Protein AF-A0A8T3NXB6-F1 (afdb_monomer_lite)

Radius of gyration: 18.86 Å; chains: 1; bounding box: 56×41×42 Å

Foldseek 3Di:
DVVVQVVLCVVCVVVVHDSVCSCPPPDDVVVVVCVVVVVVLVVLLVVLVVLLVDPDVVRVPDPVVNVVSVVVSVVSVVVVVVVVPPPDDDDDDD

Structure (mmCIF, N/CA/C/O backbone):
data_AF-A0A8T3NXB6-F1
#
_entry.id   AF-A0A8T3NXB6-F1
#
loop_
_atom_site.group_PDB
_atom_site.id
_atom_site.type_symbol
_atom_site.label_atom_id
_atom_site.label_alt_id
_atom_site.label_comp_id
_atom_site.label_asym_id
_atom_site.label_entity_id
_atom_site.label_seq_id
_atom_site.pdbx_PDB_ins_code
_atom_site.Cartn_x
_atom_site.Cartn_y
_atom_site.Cartn_z
_atom_site.occupancy
_atom_site.B_iso_or_equiv
_atom_site.auth_seq_id
_atom_site.auth_comp_id
_atom_site.auth_asym_id
_atom_site.auth_atom_id
_atom_site.pdbx_PDB_model_num
ATOM 1 N N . LYS A 1 1 ? -11.421 -5.717 4.980 1.00 61.28 1 LYS A N 1
ATOM 2 C CA . LYS A 1 1 ? -11.236 -4.598 5.947 1.00 61.28 1 LYS A CA 1
ATOM 3 C C . LYS A 1 1 ? -10.251 -4.903 7.091 1.00 61.28 1 LYS A C 1
ATOM 5 O O . L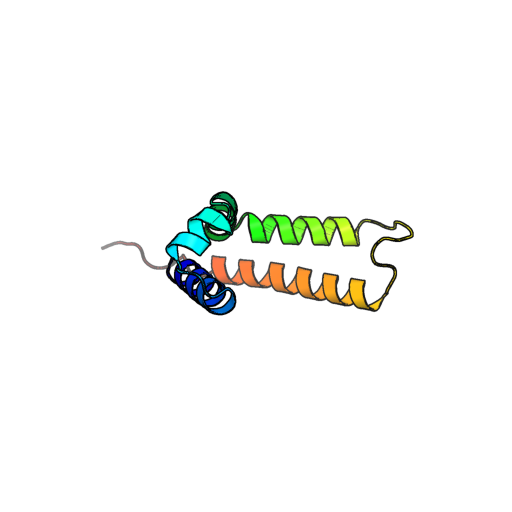YS A 1 1 ? -9.500 -4.005 7.439 1.00 61.28 1 LYS A O 1
ATOM 10 N N . LYS A 1 2 ? -10.184 -6.131 7.645 1.00 73.44 2 LYS A N 1
ATOM 11 C CA . LYS A 1 2 ? -9.272 -6.473 8.768 1.00 73.44 2 LYS A CA 1
ATOM 12 C C . LYS A 1 2 ? -7.774 -6.220 8.490 1.00 73.44 2 LYS A C 1
ATOM 14 O O . LYS A 1 2 ? -7.076 -5.761 9.380 1.00 73.44 2 LYS A O 1
ATOM 19 N N . GLY A 1 3 ? -7.301 -6.451 7.260 1.00 82.69 3 GLY A N 1
ATOM 20 C CA . GLY A 1 3 ? -5.895 -6.212 6.889 1.00 82.69 3 GLY A CA 1
ATOM 21 C C . GLY A 1 3 ? -5.471 -4.740 6.954 1.00 82.69 3 GLY A C 1
ATOM 22 O O . GLY A 1 3 ? -4.405 -4.435 7.471 1.00 82.69 3 GLY A O 1
ATOM 23 N N . VAL A 1 4 ? -6.339 -3.823 6.514 1.00 86.75 4 VAL A N 1
ATOM 24 C CA . VAL A 1 4 ? -6.072 -2.374 6.551 1.00 86.75 4 VAL A CA 1
ATOM 25 C C . VAL A 1 4 ? -6.000 -1.865 7.990 1.00 86.75 4 VAL A C 1
ATOM 27 O O . VAL A 1 4 ? -5.104 -1.101 8.328 1.00 86.75 4 VAL A O 1
ATOM 30 N N . ALA A 1 5 ? -6.915 -2.313 8.856 1.00 89.56 5 ALA A N 1
ATOM 31 C CA . ALA A 1 5 ? -6.908 -1.927 10.266 1.00 89.56 5 ALA A CA 1
ATOM 32 C C . ALA A 1 5 ? -5.606 -2.350 10.964 1.00 89.56 5 ALA A C 1
ATOM 34 O O . ALA A 1 5 ? -4.968 -1.519 11.603 1.00 89.56 5 ALA A O 1
ATOM 35 N N . ARG A 1 6 ? -5.169 -3.596 10.746 1.00 92.81 6 ARG A N 1
ATOM 36 C CA . ARG A 1 6 ? -3.907 -4.112 11.284 1.00 92.81 6 ARG A CA 1
ATOM 37 C C . ARG A 1 6 ? -2.691 -3.332 10.778 1.00 92.81 6 ARG A C 1
ATOM 39 O O . ARG A 1 6 ? -1.838 -2.967 11.575 1.00 92.81 6 ARG A O 1
ATOM 46 N N . ALA A 1 7 ? -2.628 -3.045 9.477 1.00 92.00 7 ALA A N 1
ATOM 47 C CA . ALA A 1 7 ? -1.525 -2.274 8.903 1.00 92.00 7 ALA A CA 1
ATOM 48 C C . ALA A 1 7 ? -1.433 -0.867 9.519 1.00 92.00 7 ALA A C 1
ATOM 50 O O . ALA A 1 7 ? -0.354 -0.406 9.875 1.00 92.00 7 ALA A O 1
ATOM 51 N N . ILE A 1 8 ? -2.577 -0.206 9.712 1.00 93.06 8 ILE A N 1
ATOM 52 C CA . ILE A 1 8 ? -2.641 1.103 10.374 1.00 93.06 8 ILE A CA 1
ATOM 53 C C . ILE A 1 8 ? -2.183 1.004 11.832 1.00 93.06 8 ILE A C 1
ATOM 55 O O . ILE A 1 8 ? -1.467 1.883 12.296 1.00 93.06 8 ILE A O 1
ATOM 59 N N . GLU A 1 9 ? -2.583 -0.035 12.563 1.00 94.50 9 GLU A N 1
ATOM 60 C CA . GLU A 1 9 ? -2.165 -0.243 13.956 1.00 94.50 9 GLU A CA 1
ATOM 61 C C . GLU A 1 9 ? -0.655 -0.475 14.089 1.00 94.50 9 GLU A C 1
ATOM 63 O O . GLU A 1 9 ? -0.031 0.051 15.011 1.00 94.50 9 GLU A O 1
ATOM 68 N N . GLU A 1 10 ? -0.058 -1.231 13.168 1.00 95.44 10 GLU A N 1
ATOM 69 C CA . GLU A 1 10 ? 1.387 -1.472 13.132 1.00 95.44 10 GLU A CA 1
ATOM 70 C C . GLU A 1 10 ? 2.163 -0.181 12.825 1.00 95.44 10 GLU A C 1
ATOM 72 O O . GLU A 1 10 ? 3.116 0.144 13.538 1.00 95.44 10 GLU A O 1
ATOM 77 N N . VAL A 1 11 ? 1.717 0.609 11.841 1.00 93.62 11 VAL A N 1
ATOM 78 C CA . VAL A 1 11 ? 2.341 1.904 11.508 1.00 93.62 11 VAL A CA 1
ATOM 79 C C . VAL A 1 11 ? 2.174 2.905 12.647 1.00 93.62 11 VAL A C 1
ATOM 81 O O . VAL A 1 11 ? 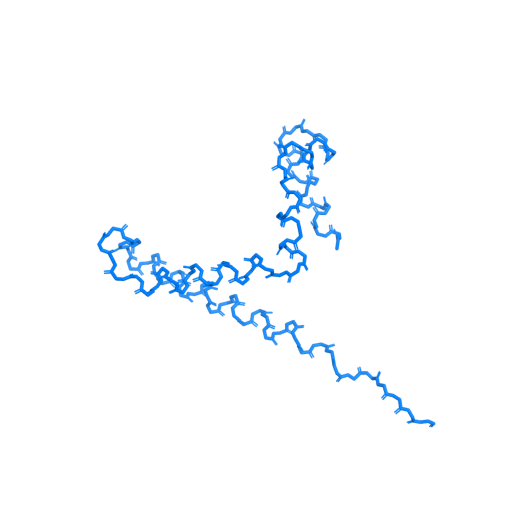3.137 3.563 13.035 1.00 93.62 11 VAL A O 1
ATOM 84 N N . ALA A 1 12 ? 0.980 2.985 13.235 1.00 95.75 12 ALA A N 1
ATOM 85 C CA . ALA A 1 12 ? 0.714 3.845 14.380 1.00 95.75 12 ALA A CA 1
ATOM 86 C C . ALA A 1 12 ? 1.666 3.520 15.542 1.00 95.75 12 ALA A C 1
ATOM 88 O O . ALA A 1 12 ? 2.300 4.423 16.085 1.00 95.75 12 ALA A O 1
ATOM 89 N N . ARG A 1 13 ? 1.861 2.229 15.844 1.00 95.31 13 ARG A N 1
ATOM 90 C CA . ARG A 1 13 ? 2.820 1.771 16.858 1.00 95.31 13 ARG A CA 1
ATOM 91 C C . ARG A 1 13 ? 4.258 2.158 16.517 1.00 95.31 13 ARG A C 1
ATOM 93 O O . ARG A 1 13 ? 4.965 2.640 17.394 1.00 95.31 13 ARG A O 1
ATOM 100 N N . SER A 1 14 ? 4.679 1.972 15.267 1.00 94.00 14 SER A N 1
ATOM 101 C CA . SER A 1 14 ? 6.035 2.321 14.826 1.00 94.00 14 SER A CA 1
ATOM 102 C C . SER A 1 14 ? 6.315 3.823 14.894 1.00 94.00 14 SER A C 1
ATOM 104 O O . SER A 1 14 ? 7.451 4.214 15.141 1.00 94.00 14 SER A O 1
ATOM 106 N N . LEU A 1 15 ? 5.301 4.656 14.657 1.00 92.50 15 LEU A N 1
ATOM 107 C CA . LEU A 1 15 ? 5.411 6.115 14.694 1.00 92.50 15 LEU A CA 1
ATOM 108 C C . LEU A 1 15 ? 5.135 6.706 16.087 1.00 92.50 15 LEU A C 1
ATOM 110 O O . LEU A 1 15 ? 5.223 7.919 16.249 1.00 92.50 15 LEU A O 1
ATOM 114 N N . GLY A 1 16 ? 4.766 5.884 17.077 1.00 93.12 16 GLY A N 1
ATOM 115 C CA . GLY A 1 16 ? 4.387 6.352 18.414 1.00 93.12 16 GLY A CA 1
ATOM 116 C C . GLY A 1 16 ? 3.059 7.120 18.459 1.00 93.12 16 GLY A C 1
ATOM 117 O O . GLY A 1 16 ? 2.839 7.916 19.365 1.00 93.12 16 GLY A O 1
ATOM 118 N N . ASN A 1 17 ? 2.170 6.891 17.489 1.00 93.88 17 ASN A N 1
ATOM 119 C CA . ASN A 1 17 ? 0.888 7.579 17.339 1.00 93.88 17 ASN A CA 1
ATOM 120 C C . ASN A 1 17 ? -0.304 6.640 17.586 1.00 93.88 17 ASN A C 1
ATOM 122 O O . ASN A 1 17 ? -0.176 5.416 17.597 1.00 93.88 17 ASN A O 1
ATOM 126 N N . THR A 1 18 ? -1.508 7.202 17.741 1.00 95.25 18 THR A N 1
ATOM 127 C CA . THR A 1 18 ? -2.742 6.398 17.782 1.00 95.25 18 THR A CA 1
ATOM 128 C C . THR A 1 18 ? -3.195 6.006 16.367 1.00 95.25 18 THR A C 1
ATOM 130 O O . THR A 1 18 ? -2.945 6.748 15.411 1.00 95.25 18 THR A O 1
ATOM 133 N N . PRO A 1 19 ? -3.929 4.887 16.190 1.00 93.25 19 PRO A N 1
ATOM 134 C CA . PRO A 1 19 ? -4.480 4.505 14.885 1.00 93.25 19 PRO A CA 1
ATOM 135 C C . PRO A 1 19 ? -5.386 5.576 14.260 1.00 93.25 19 PRO A C 1
ATOM 137 O O . PRO A 1 19 ? -5.494 5.669 13.038 1.00 93.25 19 PRO A O 1
ATOM 140 N N . THR A 1 20 ? -6.044 6.388 15.091 1.00 94.50 20 THR A N 1
ATOM 141 C CA . THR A 1 20 ? -6.870 7.518 14.647 1.00 94.50 20 THR A CA 1
ATOM 142 C C . THR A 1 20 ? -6.011 8.621 14.032 1.00 94.50 20 THR A C 1
ATOM 144 O O . THR A 1 20 ? -6.270 9.010 12.896 1.00 94.50 20 THR A O 1
ATOM 147 N N . VAL A 1 21 ? -4.939 9.043 14.713 1.00 93.62 21 VAL A N 1
ATOM 148 C CA . VAL A 1 21 ? -3.986 10.040 14.187 1.00 93.62 21 VAL A CA 1
ATOM 149 C C . VAL A 1 21 ? -3.280 9.517 12.934 1.00 93.62 21 VAL A C 1
ATOM 151 O O . VAL A 1 21 ? -3.148 10.242 11.952 1.00 93.62 21 VAL A O 1
ATOM 154 N N . CYS A 1 22 ? -2.905 8.234 12.910 1.00 92.62 22 CYS A N 1
ATOM 155 C CA . CYS A 1 22 ? -2.307 7.608 11.731 1.00 92.62 22 CYS A CA 1
ATOM 156 C C . CYS A 1 22 ? -3.228 7.698 10.499 1.00 92.62 22 CYS A C 1
ATOM 158 O O . CYS A 1 22 ? -2.780 8.056 9.411 1.00 92.62 22 CYS A O 1
ATOM 160 N N . ARG A 1 23 ? -4.529 7.428 10.674 1.00 90.88 23 ARG A N 1
ATOM 161 C CA . ARG A 1 23 ? -5.529 7.547 9.599 1.00 90.88 23 ARG A CA 1
ATOM 162 C C . ARG A 1 23 ? -5.764 8.976 9.135 1.00 90.88 23 ARG A C 1
ATOM 164 O O . ARG A 1 23 ? -6.035 9.167 7.961 1.00 90.88 23 ARG A O 1
ATOM 171 N N . GLN A 1 24 ? -5.715 9.947 10.039 1.00 90.94 24 GLN A N 1
ATOM 172 C CA . GLN A 1 24 ? -6.054 11.333 9.715 1.00 90.94 24 GLN A CA 1
ATOM 173 C C . GLN A 1 24 ? -4.875 12.113 9.130 1.00 90.94 24 GLN A C 1
ATOM 175 O O . GLN A 1 24 ? -5.078 12.924 8.234 1.00 90.94 24 GLN A O 1
ATOM 180 N N . CYS A 1 25 ? -3.657 11.863 9.617 1.00 91.81 25 CYS A N 1
ATOM 181 C CA . CYS A 1 25 ? -2.499 12.701 9.301 1.00 91.81 25 CYS A CA 1
ATOM 182 C C . CYS A 1 25 ? -1.505 12.051 8.330 1.00 91.81 25 CYS A C 1
ATOM 184 O O . CYS A 1 25 ? -0.742 12.767 7.691 1.00 91.81 25 CYS A O 1
ATOM 186 N N . TYR A 1 26 ? -1.488 10.717 8.222 1.00 88.88 26 TYR A N 1
ATOM 187 C CA . TYR A 1 26 ? -0.450 10.000 7.467 1.00 88.88 26 TYR A CA 1
ATOM 188 C C . TYR A 1 26 ? -0.989 9.192 6.285 1.00 88.88 26 TYR A C 1
ATOM 190 O O . TYR A 1 26 ? -0.253 8.932 5.336 1.00 88.88 26 TYR A O 1
ATOM 198 N N . VAL A 1 27 ? -2.259 8.781 6.321 1.00 88.00 27 VAL A N 1
ATOM 199 C CA . VAL A 1 27 ? -2.847 7.920 5.289 1.00 88.00 27 VAL A CA 1
ATOM 200 C C . VAL A 1 27 ? -3.926 8.676 4.530 1.00 88.00 27 VAL A C 1
ATOM 202 O O . VAL A 1 27 ? -4.988 8.972 5.065 1.00 88.00 27 VAL A O 1
ATOM 205 N N . HIS A 1 28 ? -3.683 8.934 3.248 1.00 91.81 28 HIS A N 1
ATOM 206 C CA . HIS A 1 28 ? -4.708 9.494 2.377 1.00 91.81 28 HIS A CA 1
ATOM 207 C C . HIS A 1 28 ? -5.827 8.454 2.135 1.00 91.81 28 HIS A C 1
ATOM 209 O O . HIS A 1 28 ? -5.512 7.320 1.756 1.00 91.81 28 HIS A O 1
ATOM 215 N N . PRO A 1 29 ? -7.123 8.797 2.288 1.00 87.75 29 PRO A N 1
ATOM 216 C CA . PRO A 1 29 ? -8.231 7.836 2.179 1.00 87.75 29 PRO A CA 1
ATOM 217 C C . PRO A 1 29 ? -8.263 7.112 0.826 1.00 87.75 29 PRO A C 1
ATOM 219 O O . PRO A 1 29 ? -8.445 5.898 0.786 1.00 87.75 29 PRO A O 1
ATOM 222 N N . GLY A 1 30 ? -7.929 7.815 -0.261 1.00 89.62 30 GLY A N 1
ATOM 223 C CA . GLY A 1 30 ? -7.835 7.218 -1.597 1.00 89.62 30 GLY A CA 1
ATOM 224 C C . GLY A 1 30 ? -6.810 6.079 -1.729 1.00 89.62 30 GLY A C 1
ATOM 225 O O . GLY A 1 30 ? -6.956 5.243 -2.612 1.00 89.62 30 GLY A O 1
ATOM 226 N N . ILE A 1 31 ? -5.803 5.986 -0.848 1.00 87.94 31 ILE A N 1
ATOM 227 C CA . ILE A 1 31 ? -4.877 4.837 -0.820 1.00 87.94 31 ILE A CA 1
ATOM 228 C C . ILE A 1 31 ? -5.576 3.592 -0.271 1.00 87.94 31 ILE A C 1
ATOM 230 O O . ILE A 1 31 ? -5.361 2.489 -0.771 1.00 87.94 31 ILE A O 1
ATOM 234 N N . ILE A 1 32 ? -6.430 3.758 0.743 1.00 88.81 32 ILE A N 1
ATOM 235 C CA . ILE A 1 32 ? -7.221 2.653 1.290 1.00 88.81 32 ILE A CA 1
ATOM 236 C C . ILE A 1 32 ? -8.218 2.172 0.239 1.00 88.81 32 ILE A C 1
ATOM 238 O O . ILE A 1 32 ? -8.335 0.965 0.030 1.00 88.81 32 ILE A O 1
ATOM 242 N N . ASP A 1 33 ? -8.882 3.099 -0.449 1.00 89.06 33 ASP A N 1
ATOM 243 C CA . ASP A 1 33 ? -9.832 2.763 -1.508 1.00 89.06 33 ASP A CA 1
ATOM 244 C C . ASP A 1 33 ? -9.137 2.027 -2.661 1.00 89.06 33 ASP A C 1
ATOM 246 O O . ASP A 1 33 ? -9.564 0.929 -3.016 1.00 89.06 33 ASP A O 1
ATOM 250 N N . ALA A 1 34 ? -7.994 2.543 -3.134 1.00 87.06 34 ALA A N 1
ATOM 251 C CA . ALA A 1 34 ? -7.185 1.920 -4.185 1.00 87.06 34 ALA A CA 1
ATOM 252 C C . ALA A 1 34 ? -6.630 0.533 -3.801 1.00 87.06 34 ALA A C 1
ATOM 254 O O . ALA A 1 34 ? -6.339 -0.308 -4.659 1.00 87.06 34 ALA A O 1
ATOM 255 N N . TYR A 1 35 ? -6.417 0.285 -2.507 1.00 87.06 35 TYR A N 1
ATOM 256 C CA . TYR A 1 35 ? -6.046 -1.037 -2.011 1.00 87.06 35 TYR A CA 1
ATOM 257 C C . TYR A 1 35 ? -7.251 -1.989 -2.002 1.00 87.06 35 TYR A C 1
ATOM 259 O O . TYR A 1 35 ? -7.117 -3.157 -2.367 1.00 87.06 35 TYR A O 1
ATOM 267 N N . LEU A 1 36 ? -8.425 -1.504 -1.587 1.00 86.94 36 LEU A N 1
ATOM 268 C CA . LEU A 1 36 ? -9.640 -2.312 -1.465 1.00 86.94 36 LEU A CA 1
ATOM 269 C C . LEU A 1 36 ? -10.255 -2.687 -2.819 1.00 86.94 36 LEU A C 1
ATOM 271 O O . LEU A 1 36 ? -10.794 -3.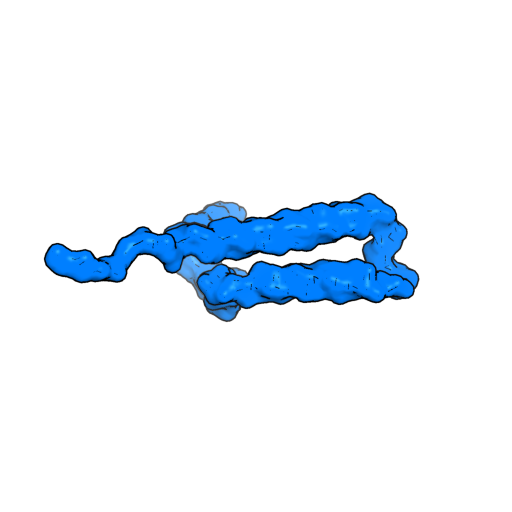787 -2.939 1.00 86.94 36 LEU A O 1
ATOM 275 N N . ASP A 1 37 ? -10.177 -1.811 -3.818 1.00 88.38 37 ASP A N 1
ATOM 276 C CA . ASP A 1 37 ? -10.700 -2.045 -5.172 1.00 88.38 37 ASP A CA 1
ATOM 277 C C . ASP A 1 37 ? -9.681 -2.735 -6.114 1.00 88.38 37 ASP A C 1
ATOM 279 O O . ASP A 1 37 ? -10.008 -3.137 -7.236 1.00 88.38 37 ASP A O 1
ATOM 283 N N . GLY A 1 38 ? -8.439 -2.910 -5.647 1.00 85.31 38 GLY A N 1
ATOM 284 C CA . GLY A 1 38 ? -7.340 -3.520 -6.394 1.00 85.31 38 GLY A CA 1
ATOM 285 C C . GLY A 1 38 ? -6.682 -2.606 -7.437 1.00 85.31 38 GLY A C 1
ATOM 286 O O . GLY A 1 38 ? -5.785 -3.064 -8.155 1.00 85.31 38 GLY A O 1
ATOM 287 N N . THR A 1 39 ? -7.070 -1.332 -7.527 1.00 89.62 39 THR A N 1
ATOM 288 C CA . THR A 1 39 ? -6.485 -0.325 -8.426 1.00 89.62 39 THR A CA 1
ATOM 289 C C . THR A 1 39 ? -4.988 -0.163 -8.177 1.00 89.62 39 THR A C 1
ATOM 291 O O . THR A 1 39 ? -4.212 -0.085 -9.130 1.00 89.62 39 THR A O 1
ATOM 294 N N . MET A 1 40 ? -4.546 -0.226 -6.919 1.00 86.19 40 MET A N 1
ATOM 295 C CA . MET A 1 40 ? -3.130 -0.110 -6.555 1.00 86.19 40 MET A CA 1
ATOM 296 C C . MET A 1 40 ? -2.275 -1.226 -7.175 1.00 86.19 40 MET A C 1
ATOM 298 O O . MET A 1 40 ? -1.197 -0.967 -7.709 1.00 86.19 40 MET A O 1
ATOM 302 N N . VAL A 1 41 ? -2.775 -2.466 -7.175 1.00 83.75 41 VAL A N 1
ATOM 303 C CA . VAL A 1 41 ? -2.075 -3.612 -7.781 1.00 83.75 41 VAL A CA 1
ATOM 304 C C . VAL A 1 41 ? -2.023 -3.475 -9.304 1.00 83.75 41 VAL A C 1
ATOM 306 O O . VAL A 1 41 ? -1.003 -3.793 -9.920 1.00 83.75 41 VAL A O 1
ATOM 309 N N . ARG A 1 42 ? -3.096 -2.974 -9.928 1.00 86.19 42 ARG A N 1
ATOM 310 C CA . ARG A 1 42 ? -3.136 -2.718 -11.378 1.00 86.19 42 ARG A CA 1
ATOM 311 C C . ARG A 1 42 ? -2.150 -1.621 -11.777 1.00 86.19 42 ARG A C 1
ATOM 313 O O . ARG A 1 42 ? -1.356 -1.836 -12.689 1.00 86.19 42 ARG A O 1
ATOM 320 N N . ALA A 1 43 ? -2.142 -0.506 -11.048 1.00 85.06 43 ALA A N 1
ATOM 321 C CA . ALA A 1 43 ? -1.223 0.606 -11.270 1.00 85.06 43 ALA A CA 1
ATOM 322 C C . ALA A 1 43 ? 0.244 0.175 -11.109 1.00 85.06 43 ALA A C 1
ATOM 324 O O . ALA A 1 43 ? 1.080 0.516 -11.944 1.00 85.06 43 ALA A O 1
ATOM 325 N N . ALA A 1 44 ? 0.553 -0.639 -10.093 1.00 82.88 44 ALA A N 1
ATOM 326 C CA . ALA A 1 44 ? 1.896 -1.182 -9.895 1.00 82.88 44 ALA A CA 1
ATOM 327 C C . ALA A 1 44 ? 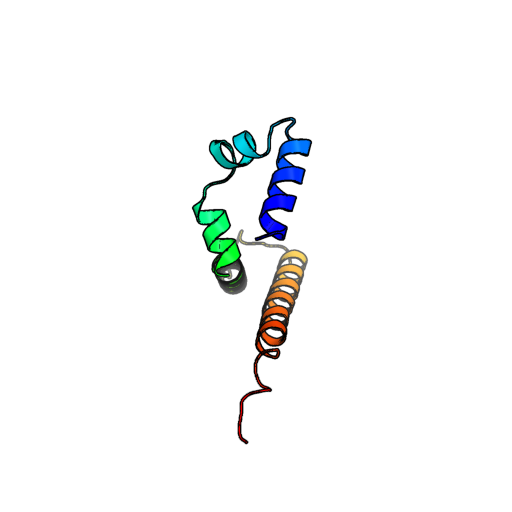2.355 -2.031 -11.092 1.00 82.88 44 ALA A C 1
ATOM 329 O O . ALA A 1 44 ? 3.467 -1.861 -11.585 1.00 82.88 44 ALA A O 1
ATOM 330 N N . ARG A 1 45 ? 1.493 -2.908 -11.621 1.00 81.69 45 ARG A N 1
ATOM 331 C CA . ARG A 1 45 ? 1.829 -3.708 -12.811 1.00 81.69 45 ARG A CA 1
ATOM 332 C C . ARG A 1 45 ? 2.060 -2.857 -14.045 1.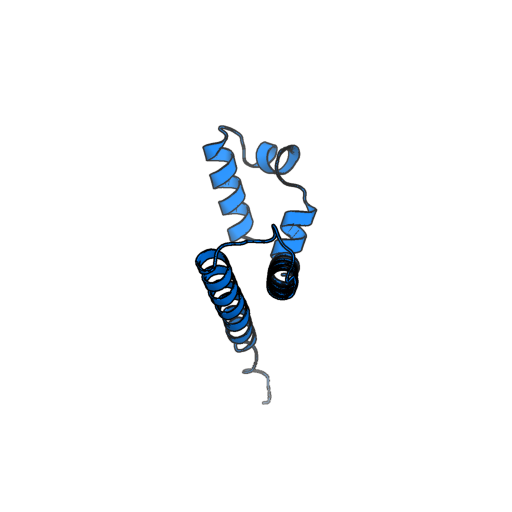00 81.69 45 ARG A C 1
ATOM 334 O O . ARG A 1 45 ? 2.988 -3.148 -14.793 1.00 81.69 45 ARG A O 1
ATOM 341 N N . GLN A 1 46 ? 1.212 -1.852 -14.251 1.00 84.69 46 GLN A N 1
ATOM 342 C CA . GLN A 1 46 ? 1.321 -0.952 -15.389 1.00 84.69 46 GLN A CA 1
ATOM 343 C C . GLN A 1 46 ? 2.645 -0.184 -15.340 1.00 84.69 46 GLN A C 1
ATOM 345 O O . GLN A 1 46 ? 3.387 -0.204 -16.315 1.00 84.69 46 GLN A O 1
ATOM 350 N N . ARG A 1 47 ? 3.005 0.372 -14.177 1.00 81.50 47 ARG A N 1
ATOM 351 C CA . ARG A 1 47 ? 4.300 1.035 -13.959 1.00 81.50 47 ARG A CA 1
ATOM 352 C C . ARG A 1 47 ? 5.483 0.119 -14.271 1.00 81.50 47 ARG A C 1
ATOM 354 O O . ARG A 1 47 ? 6.417 0.550 -14.934 1.00 81.50 47 ARG A O 1
ATOM 361 N N . VAL A 1 48 ? 5.435 -1.139 -13.827 1.00 81.06 48 VAL A N 1
ATOM 362 C CA . VAL A 1 48 ? 6.496 -2.120 -14.112 1.00 81.06 48 VAL A CA 1
ATOM 363 C C . VAL A 1 48 ? 6.575 -2.455 -15.604 1.00 81.06 48 VAL A C 1
ATOM 365 O O . VAL A 1 48 ? 7.672 -2.583 -16.136 1.00 81.06 48 VAL A O 1
ATOM 368 N N . ALA A 1 49 ? 5.437 -2.585 -16.290 1.00 80.31 49 ALA A N 1
ATOM 369 C CA . ALA A 1 49 ? 5.414 -2.829 -17.731 1.00 80.31 49 ALA A CA 1
ATOM 370 C C . ALA A 1 49 ? 5.974 -1.636 -18.522 1.00 80.31 49 ALA A C 1
ATOM 372 O O . ALA A 1 49 ? 6.768 -1.832 -19.436 1.00 80.31 49 ALA A O 1
ATOM 373 N N . GLU A 1 50 ? 5.607 -0.412 -18.138 1.00 82.00 50 GLU A N 1
ATOM 374 C CA . GLU A 1 50 ? 6.135 0.821 -18.727 1.00 82.00 50 GLU A CA 1
ATOM 375 C C . GLU A 1 50 ? 7.645 0.950 -18.512 1.00 82.00 50 GLU A C 1
ATOM 377 O O . GLU A 1 50 ? 8.366 1.294 -19.441 1.00 82.00 50 GLU A O 1
ATOM 382 N N . GLU A 1 51 ? 8.134 0.647 -17.310 1.00 76.50 51 GLU A N 1
ATOM 383 C CA . GLU A 1 51 ? 9.564 0.686 -16.996 1.00 76.50 51 GLU A CA 1
ATOM 384 C C . GLU A 1 51 ? 10.350 -0.386 -17.757 1.00 76.50 51 GLU A C 1
ATOM 386 O O . GLU A 1 51 ? 11.449 -0.129 -18.227 1.00 76.50 51 GLU A O 1
ATOM 391 N N . LEU A 1 52 ? 9.770 -1.574 -17.947 1.00 73.88 52 LEU A N 1
ATOM 392 C CA . LEU A 1 52 ? 10.385 -2.626 -18.754 1.00 73.88 52 LEU A CA 1
ATOM 393 C C . LEU A 1 52 ? 10.412 -2.283 -20.253 1.00 73.88 52 LEU A C 1
ATOM 395 O O . LEU A 1 52 ? 11.282 -2.780 -20.968 1.00 73.88 52 LEU A O 1
ATOM 399 N N . ALA A 1 53 ? 9.447 -1.486 -20.721 1.00 75.81 53 ALA A N 1
ATOM 400 C CA . ALA A 1 53 ? 9.346 -1.028 -22.105 1.00 75.81 53 ALA A CA 1
ATOM 401 C C . ALA A 1 53 ? 10.211 0.210 -22.396 1.00 75.81 53 ALA A C 1
ATOM 403 O O . ALA A 1 53 ? 10.547 0.452 -23.555 1.00 75.81 53 ALA A O 1
ATOM 404 N N . ARG A 1 54 ? 10.566 0.996 -21.371 1.00 70.56 54 ARG A N 1
ATOM 405 C CA . ARG A 1 54 ? 11.506 2.112 -21.499 1.00 70.56 54 ARG A CA 1
ATOM 406 C C . ARG A 1 54 ? 12.918 1.571 -21.715 1.00 70.56 54 ARG A C 1
ATOM 408 O O . ARG A 1 54 ? 13.513 1.001 -20.809 1.00 70.56 54 ARG A O 1
ATOM 415 N N . ASP A 1 55 ? 13.464 1.806 -22.903 1.00 60.19 55 ASP A N 1
ATOM 416 C CA . ASP A 1 55 ? 14.882 1.592 -23.221 1.00 60.19 55 ASP A CA 1
ATOM 417 C C . ASP A 1 55 ? 15.630 2.936 -23.112 1.00 60.19 55 ASP A C 1
ATOM 419 O O . ASP A 1 55 ? 16.233 3.435 -24.061 1.00 60.19 55 ASP A O 1
ATOM 423 N N . THR A 1 56 ? 15.473 3.609 -21.965 1.00 57.22 56 THR A N 1
ATOM 424 C CA . THR A 1 56 ? 15.991 4.968 -21.753 1.00 57.22 56 THR A CA 1
ATOM 425 C C . THR A 1 56 ? 17.301 4.919 -20.960 1.00 57.22 56 THR A C 1
ATOM 427 O O . THR A 1 56 ? 17.314 4.364 -19.860 1.00 57.22 56 THR A O 1
ATOM 430 N N . PRO A 1 57 ? 18.395 5.545 -21.436 1.00 49.34 57 PRO A N 1
ATOM 431 C CA . PRO A 1 57 ? 19.627 5.681 -20.660 1.00 49.34 57 PRO A CA 1
ATOM 432 C C . PRO A 1 57 ? 19.352 6.406 -19.331 1.00 49.34 57 PRO A C 1
ATOM 434 O O . PRO A 1 57 ? 18.878 7.541 -19.333 1.00 49.34 57 PRO A O 1
ATOM 437 N N . GLY A 1 58 ? 19.615 5.743 -18.200 1.00 58.28 58 GLY A N 1
ATOM 438 C CA . GLY A 1 58 ? 19.339 6.253 -16.847 1.00 58.28 58 GLY A CA 1
ATOM 439 C C . GLY A 1 58 ? 18.043 5.742 -16.196 1.00 58.28 58 GLY A C 1
ATOM 440 O O . GLY A 1 58 ? 17.824 5.997 -15.014 1.00 58.28 58 GLY A O 1
ATOM 441 N N . SER A 1 59 ? 17.210 4.991 -16.924 1.00 62.22 59 SER A N 1
ATOM 442 C CA . SER A 1 59 ? 16.165 4.130 -16.350 1.00 62.22 59 SER A CA 1
ATOM 443 C C . SER A 1 59 ? 16.823 2.815 -15.948 1.00 62.22 59 SER A C 1
ATOM 445 O O . SER A 1 59 ? 17.369 2.155 -16.827 1.00 62.22 59 SER A O 1
ATOM 447 N N . ILE A 1 60 ? 16.806 2.468 -14.653 1.00 56.97 60 ILE A N 1
ATOM 448 C CA . ILE A 1 60 ? 17.139 1.135 -14.100 1.00 56.97 60 ILE A CA 1
ATOM 449 C C . ILE A 1 60 ? 18.228 0.433 -14.928 1.00 56.97 60 ILE A C 1
ATOM 451 O O . ILE A 1 60 ? 17.990 -0.532 -15.658 1.00 56.97 60 ILE A O 1
ATOM 455 N N . THR A 1 61 ? 19.423 1.024 -14.917 1.00 55.19 61 THR A N 1
ATOM 456 C CA . THR A 1 61 ? 20.515 0.647 -15.829 1.00 55.19 61 THR A CA 1
ATOM 457 C C . THR A 1 61 ? 21.130 -0.710 -15.494 1.00 55.19 61 THR A C 1
ATOM 459 O O . THR A 1 61 ? 21.982 -1.189 -16.241 1.00 55.19 61 THR A O 1
ATOM 462 N N . ASP A 1 62 ? 20.718 -1.338 -14.391 1.00 69.00 62 ASP A N 1
ATOM 463 C CA . ASP A 1 62 ? 21.271 -2.608 -13.965 1.00 69.00 62 ASP A CA 1
ATOM 464 C C . ASP A 1 62 ? 20.441 -3.816 -14.442 1.00 69.00 62 ASP A C 1
ATOM 466 O O . ASP A 1 62 ? 19.203 -3.860 -14.410 1.00 69.00 62 ASP A O 1
ATOM 470 N N . THR A 1 63 ? 21.151 -4.830 -14.937 1.00 73.38 63 THR A N 1
ATOM 471 C CA . THR A 1 63 ? 20.538 -6.050 -15.484 1.00 73.38 63 THR A CA 1
ATOM 472 C C . THR A 1 63 ? 19.762 -6.812 -14.407 1.00 73.38 63 THR A C 1
ATOM 474 O O . THR A 1 63 ? 18.745 -7.453 -14.713 1.00 73.38 63 THR A O 1
ATOM 477 N N . GLU A 1 64 ? 20.201 -6.713 -13.152 1.00 77.06 64 GLU A N 1
ATOM 478 C CA . GLU A 1 64 ? 19.642 -7.426 -12.009 1.00 77.06 64 GLU A CA 1
ATOM 479 C C . GLU A 1 64 ? 18.319 -6.784 -11.582 1.00 77.06 64 GLU A C 1
ATOM 481 O O . GLU A 1 64 ? 17.314 -7.486 -11.443 1.00 77.06 64 GLU A O 1
ATOM 486 N N . GLU A 1 65 ? 18.253 -5.453 -11.508 1.00 78.50 65 GLU A N 1
ATOM 487 C CA . GLU A 1 65 ? 17.007 -4.733 -11.213 1.00 78.50 65 GLU A CA 1
ATOM 488 C C . GLU A 1 65 ? 15.907 -5.049 -12.244 1.00 78.50 65 GLU A C 1
ATOM 490 O O . GLU A 1 65 ? 14.765 -5.367 -11.883 1.00 78.50 65 GLU A O 1
ATOM 495 N N . ARG A 1 66 ? 16.247 -5.087 -13.541 1.00 77.31 66 ARG A N 1
ATOM 496 C CA . ARG A 1 66 ? 15.302 -5.506 -14.595 1.00 77.31 66 ARG A CA 1
ATOM 497 C C . ARG A 1 66 ? 14.868 -6.966 -14.450 1.00 77.31 66 ARG A C 1
ATOM 499 O O . ARG A 1 66 ? 13.725 -7.309 -14.773 1.00 77.31 66 ARG A O 1
ATOM 506 N N . ALA A 1 67 ? 15.755 -7.857 -14.007 1.00 81.00 67 ALA A N 1
ATOM 507 C CA . ALA A 1 67 ? 15.406 -9.252 -13.737 1.00 81.00 67 ALA A CA 1
ATOM 508 C C . ALA A 1 67 ? 14.419 -9.368 -12.562 1.00 81.00 67 ALA A C 1
ATOM 510 O O . ALA A 1 67 ? 13.421 -10.091 -12.667 1.00 81.00 67 ALA A O 1
ATOM 511 N N . VAL A 1 68 ? 14.634 -8.595 -11.494 1.00 84.06 68 VAL A N 1
ATOM 512 C CA . VAL A 1 68 ? 13.732 -8.526 -10.335 1.00 84.06 68 VAL A CA 1
ATOM 513 C C . VAL A 1 68 ? 12.366 -7.977 -10.740 1.00 84.06 68 VAL A C 1
ATOM 515 O O . VAL A 1 68 ? 11.343 -8.583 -10.414 1.00 84.06 68 VAL A O 1
ATOM 518 N N . LEU A 1 69 ? 12.314 -6.896 -11.520 1.00 83.75 69 LEU A N 1
ATOM 519 C CA . LEU A 1 69 ? 11.048 -6.344 -12.008 1.00 83.75 69 LEU A CA 1
ATOM 520 C C . LEU A 1 69 ? 10.259 -7.346 -12.859 1.00 83.75 69 LEU A C 1
ATOM 522 O O . LEU A 1 69 ? 9.053 -7.504 -12.655 1.00 83.75 69 LEU A O 1
ATOM 526 N N . ARG A 1 70 ? 10.927 -8.088 -13.753 1.00 83.25 70 ARG A N 1
ATOM 527 C CA . ARG A 1 70 ? 10.295 -9.169 -14.533 1.00 83.25 70 ARG A CA 1
ATOM 528 C C . ARG A 1 70 ? 9.730 -10.273 -13.638 1.00 83.25 70 ARG A C 1
ATOM 530 O O . ARG A 1 70 ? 8.601 -10.724 -13.855 1.00 83.25 70 ARG A O 1
ATOM 537 N N . LEU A 1 71 ? 10.482 -10.690 -12.619 1.00 86.75 71 LEU A N 1
ATOM 538 C CA . LEU A 1 71 ? 10.033 -11.687 -11.647 1.00 86.75 71 LEU A CA 1
ATOM 539 C C . LEU A 1 71 ? 8.793 -11.207 -10.878 1.00 86.75 71 LEU A C 1
ATOM 541 O O . LEU A 1 71 ? 7.799 -11.936 -10.787 1.00 86.75 71 LEU A O 1
ATOM 545 N N . LEU A 1 72 ? 8.832 -9.981 -10.354 1.00 85.12 72 LEU A N 1
ATOM 546 C CA . LEU A 1 72 ? 7.725 -9.388 -9.605 1.00 85.12 72 LEU A CA 1
ATOM 547 C C . LEU A 1 72 ? 6.487 -9.203 -10.489 1.00 85.12 72 LEU A C 1
ATOM 549 O O . LEU A 1 72 ? 5.386 -9.562 -10.069 1.00 85.12 72 LEU A O 1
ATOM 553 N N . HIS A 1 73 ? 6.652 -8.743 -11.732 1.00 82.75 73 HIS A N 1
ATOM 554 C CA . HIS A 1 73 ? 5.557 -8.618 -12.696 1.00 82.75 73 HIS A CA 1
ATOM 555 C C . HIS A 1 73 ? 4.865 -9.964 -12.960 1.00 82.75 73 HIS A C 1
ATOM 557 O O . HIS A 1 73 ? 3.631 -10.054 -12.934 1.00 82.75 73 HIS A O 1
ATOM 563 N N . LYS A 1 74 ? 5.651 -11.034 -13.154 1.00 84.81 74 LYS A N 1
ATOM 564 C CA . LYS A 1 74 ? 5.137 -12.397 -13.354 1.00 84.81 74 LYS A CA 1
ATOM 565 C C . LYS A 1 74 ? 4.356 -12.887 -12.134 1.00 84.81 74 LYS A C 1
ATOM 567 O O . LYS A 1 74 ? 3.233 -13.367 -12.286 1.00 84.81 74 LYS A O 1
ATOM 572 N N . ARG A 1 75 ? 4.908 -12.722 -10.927 1.00 85.88 75 ARG A N 1
ATOM 573 C CA . ARG A 1 75 ? 4.246 -13.153 -9.683 1.00 85.88 75 ARG A CA 1
ATOM 574 C C . ARG A 1 75 ? 2.972 -12.382 -9.395 1.00 85.88 75 ARG A C 1
ATOM 576 O O . ARG A 1 75 ? 1.957 -12.993 -9.065 1.00 85.88 75 ARG A O 1
ATOM 583 N N . LEU A 1 76 ? 3.007 -11.060 -9.568 1.00 82.62 76 LEU A N 1
ATOM 584 C CA . LEU A 1 76 ? 1.817 -10.237 -9.418 1.00 82.62 76 LEU A CA 1
ATOM 585 C C . LEU A 1 76 ? 0.735 -10.745 -10.363 1.00 82.62 76 LEU A C 1
ATOM 587 O O . LEU A 1 76 ? -0.378 -10.964 -9.898 1.00 82.62 76 LEU A O 1
ATOM 591 N N . SER A 1 77 ? 1.051 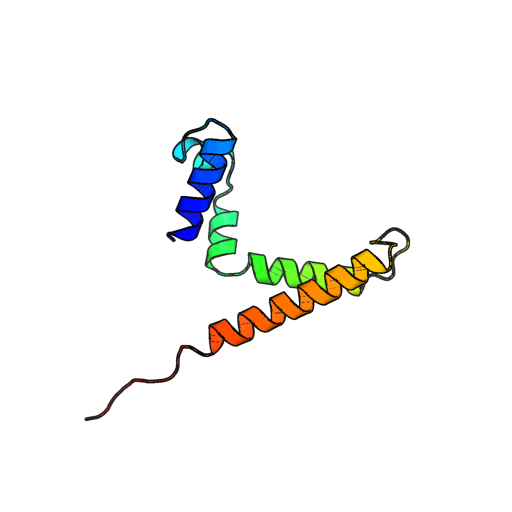-10.980 -11.641 1.00 80.69 77 SER A N 1
ATOM 592 C CA . SER A 1 77 ? 0.118 -11.494 -12.660 1.00 80.69 77 SER A CA 1
ATOM 593 C C . SER A 1 77 ? -0.527 -12.832 -12.275 1.00 80.69 77 SER A C 1
ATOM 595 O O . SER A 1 77 ? -1.749 -12.963 -12.358 1.00 80.69 77 SER A O 1
ATOM 597 N N . GLN A 1 78 ? 0.262 -13.782 -11.766 1.00 79.81 78 GLN A N 1
ATOM 598 C CA . GLN A 1 78 ? -0.207 -15.105 -11.329 1.00 79.81 78 GLN A CA 1
ATOM 599 C C . GLN A 1 78 ? -1.156 -15.039 -10.121 1.00 79.81 78 GLN A C 1
ATOM 601 O O . GLN A 1 78 ? -2.225 -15.650 -10.158 1.00 79.81 78 GLN A O 1
ATOM 606 N N . ALA A 1 79 ? -0.846 -14.219 -9.111 1.00 74.75 79 ALA A N 1
ATOM 607 C CA . ALA A 1 79 ? -1.653 -14.108 -7.892 1.00 74.75 79 ALA A CA 1
ATOM 608 C C . ALA A 1 79 ? -3.107 -13.646 -8.141 1.00 74.75 79 ALA A C 1
ATOM 610 O O . ALA A 1 79 ? -3.999 -13.985 -7.372 1.00 74.75 79 ALA A O 1
ATOM 611 N N . GLN A 1 80 ? -3.384 -12.903 -9.224 1.00 65.00 80 GLN A N 1
ATOM 612 C CA . GLN A 1 80 ? -4.764 -12.522 -9.581 1.00 65.00 80 GLN A CA 1
ATOM 613 C C . GLN A 1 80 ? -5.514 -13.609 -10.366 1.00 65.00 80 GLN A C 1
ATOM 615 O O . GLN A 1 80 ? -6.741 -13.659 -10.329 1.00 65.00 80 GLN A O 1
ATOM 620 N N . SER A 1 81 ? -4.794 -14.483 -11.078 1.00 61.84 81 SER A N 1
ATOM 621 C CA . SER A 1 81 ? -5.412 -15.630 -11.759 1.00 61.84 81 SER A CA 1
ATOM 622 C C . SER A 1 81 ? -5.916 -16.686 -10.766 1.00 61.84 81 SER A C 1
ATOM 624 O O . SER A 1 81 ? -6.866 -17.411 -11.055 1.00 61.84 81 SER A O 1
ATOM 626 N N . GLU A 1 82 ? -5.324 -16.723 -9.571 1.00 58.53 82 GLU A N 1
ATOM 627 C CA . GLU A 1 82 ? -5.707 -17.612 -8.474 1.00 58.53 82 GLU A CA 1
ATOM 628 C C . GLU A 1 82 ? -6.879 -17.046 -7.656 1.00 58.53 82 GLU A C 1
ATOM 630 O O . GLU A 1 82 ? -7.815 -17.782 -7.344 1.00 58.53 82 GLU A O 1
ATOM 635 N N . THR A 1 83 ? -6.919 -15.731 -7.396 1.00 56.75 83 THR A N 1
ATOM 636 C CA . THR A 1 83 ? -8.046 -15.097 -6.682 1.00 56.75 83 THR A CA 1
ATOM 637 C C . THR A 1 83 ? -9.353 -15.076 -7.486 1.00 56.75 83 THR A C 1
ATOM 639 O O . THR A 1 83 ? -10.423 -14.956 -6.894 1.00 56.75 83 THR A O 1
ATOM 642 N N . GLY A 1 84 ? -9.301 -15.240 -8.813 1.00 52.44 84 GLY A N 1
ATOM 643 C CA . GLY A 1 84 ? -10.482 -15.344 -9.683 1.00 52.44 84 GLY A CA 1
ATOM 644 C C . GLY A 1 84 ? -11.113 -16.743 -9.791 1.00 52.44 84 GLY A C 1
ATOM 645 O O . GLY A 1 84 ? -12.216 -16.863 -10.322 1.00 52.44 84 GLY A O 1
ATOM 646 N N . LYS A 1 85 ? -10.460 -17.810 -9.300 1.00 48.75 85 LYS A N 1
ATOM 647 C CA . LYS A 1 85 ? -10.933 -19.206 -9.459 1.00 48.75 85 LYS A CA 1
ATOM 648 C C . LYS A 1 85 ? -11.841 -19.729 -8.332 1.00 48.75 85 LYS A C 1
ATOM 650 O O . LYS A 1 85 ? -12.347 -20.840 -8.442 1.00 48.75 85 LYS A O 1
ATOM 655 N N . GLY A 1 86 ? -12.106 -18.946 -7.283 1.00 41.16 86 GLY A N 1
ATOM 656 C CA . GLY A 1 86 ? -12.902 -19.373 -6.117 1.00 41.16 86 GLY A CA 1
ATOM 657 C C . GLY A 1 86 ? -14.424 -19.166 -6.201 1.00 41.16 86 GLY A C 1
ATOM 658 O O . GLY A 1 86 ? -15.104 -19.360 -5.200 1.00 41.16 86 GLY A O 1
ATOM 659 N N . GLY A 1 87 ? -14.976 -18.742 -7.344 1.00 41.09 87 GLY A N 1
ATOM 660 C CA . GLY A 1 87 ? -16.361 -18.256 -7.444 1.00 41.09 87 GLY A CA 1
ATOM 661 C C . GLY A 1 87 ? -17.240 -18.952 -8.484 1.00 41.09 87 GLY A C 1
ATOM 662 O O . GLY A 1 87 ? -17.922 -18.261 -9.234 1.00 41.09 87 GLY A O 1
ATOM 663 N N . ARG A 1 88 ? -17.235 -20.290 -8.589 1.00 44.38 88 ARG A N 1
ATOM 664 C CA . ARG A 1 88 ? -18.256 -21.002 -9.388 1.00 44.38 88 ARG A CA 1
ATOM 665 C C . ARG A 1 88 ? -18.515 -22.433 -8.909 1.00 44.38 88 ARG A C 1
ATOM 667 O O . ARG A 1 88 ? -17.972 -23.373 -9.476 1.00 44.38 88 ARG A O 1
ATOM 674 N N . GLN A 1 89 ? -19.343 -22.555 -7.871 1.00 46.69 89 GLN A N 1
ATOM 675 C CA . GLN A 1 89 ? -20.178 -23.700 -7.442 1.00 46.69 89 GLN A CA 1
ATOM 676 C C . GLN A 1 89 ? -20.602 -23.345 -6.005 1.00 46.69 89 GLN A C 1
ATOM 678 O O . GLN A 1 89 ? -19.754 -23.267 -5.132 1.00 46.69 89 GLN A O 1
ATOM 683 N N . THR A 1 90 ? -21.834 -22.948 -5.698 1.00 46.00 90 THR A N 1
ATOM 684 C CA . THR A 1 90 ? -23.066 -23.722 -5.847 1.00 46.00 90 THR A CA 1
ATOM 685 C C . THR A 1 90 ? -24.265 -22.777 -5.986 1.00 46.00 90 THR A C 1
ATOM 687 O O . THR A 1 90 ? -24.458 -21.850 -5.202 1.00 46.00 90 THR A O 1
ATOM 690 N N . SER A 1 91 ? -25.101 -22.991 -6.999 1.00 38.25 91 SER A N 1
ATOM 691 C CA . SER A 1 91 ? -26.453 -22.430 -7.043 1.00 38.25 91 SER A CA 1
ATOM 692 C C . SER A 1 91 ? -27.353 -23.318 -7.899 1.00 38.25 91 SER A C 1
ATOM 694 O O . SER A 1 91 ? -27.333 -23.222 -9.121 1.00 38.25 91 SER A O 1
ATOM 696 N N . LYS A 1 92 ? -28.192 -24.076 -7.181 1.00 40.34 92 LYS A N 1
ATOM 697 C CA . LYS A 1 92 ? -29.649 -24.178 -7.367 1.00 40.34 92 LYS A CA 1
ATOM 698 C C . LYS A 1 92 ? -30.233 -25.336 -8.196 1.00 40.34 92 LYS A C 1
ATOM 700 O O . LYS A 1 92 ? -29.758 -25.660 -9.275 1.00 40.34 92 LYS A O 1
ATOM 705 N N . ALA A 1 93 ? -31.390 -25.754 -7.663 1.00 36.50 93 ALA A N 1
ATOM 706 C CA . ALA A 1 93 ? -32.472 -26.597 -8.176 1.00 36.50 93 ALA A CA 1
ATOM 707 C C . ALA A 1 93 ? -32.283 -28.092 -7.881 1.00 36.50 93 ALA A C 1
ATOM 709 O O . ALA A 1 93 ? -31.297 -28.677 -8.301 1.00 36.50 93 ALA A O 1
ATOM 710 N N . GLY A 1 94 ? -33.166 -28.760 -7.146 1.00 38.75 94 GLY A N 1
ATOM 711 C CA . GLY A 1 94 ? -34.453 -28.409 -6.544 1.00 38.75 94 GLY A CA 1
ATOM 712 C C . GLY A 1 94 ? -34.981 -29.638 -5.810 1.00 38.75 94 GLY A C 1
ATOM 713 O O . GLY A 1 94 ? -34.353 -30.711 -5.959 1.00 38.75 94 GLY A O 1
#

Sequence (94 aa):
KKGVARAIEEVARSLGNTPTVCRQCYVHPGIIDAYLDGTMVRAARQRVAEELARDTPGSITDTEERAVLRLLHKRLSQAQSETGKGGRQTSKAG

pLDDT: mean 77.42, std 16.57, range [36.5, 95.75]

Secondary structure (DSSP, 8-state):
-HHHHHHHHHHHHHHT--HHHIIIII--HHHHHHHHSSHHHHHHHHHHHHHHH---TTSS--HHHHHHHHHHHHHHHHHHHHHTSS--------